Protein AF-A0A3D4FAT4-F1 (afdb_monomer_lite)

pLDDT: mean 93.76, std 8.73, range [56.22, 98.81]

Structure (mmCIF, N/CA/C/O backbone):
data_AF-A0A3D4FAT4-F1
#
_entry.id   AF-A0A3D4FAT4-F1
#
loop_
_atom_site.group_PDB
_atom_site.id
_atom_site.type_symbol
_atom_site.label_atom_id
_atom_site.label_alt_id
_atom_site.label_comp_id
_atom_site.label_asym_id
_atom_site.label_entity_id
_atom_site.label_seq_id
_atom_site.pdbx_PDB_ins_code
_atom_site.Cartn_x
_atom_site.Cartn_y
_atom_site.Cartn_z
_atom_site.occupancy
_atom_site.B_iso_or_equiv
_atom_site.auth_seq_id
_atom_site.auth_comp_id
_atom_site.auth_asym_id
_atom_site.auth_atom_id
_atom_site.pdbx_PDB_model_num
ATOM 1 N N . ARG A 1 1 ? 30.591 3.918 -21.469 1.00 56.22 1 ARG A N 1
ATOM 2 C CA . ARG A 1 1 ? 29.759 4.132 -20.258 1.00 56.22 1 ARG A CA 1
ATOM 3 C C . ARG A 1 1 ? 28.638 3.105 -20.293 1.00 56.22 1 ARG A C 1
ATOM 5 O O . ARG A 1 1 ? 27.948 3.061 -21.301 1.00 56.22 1 ARG A O 1
ATOM 12 N N . HIS A 1 2 ? 28.482 2.275 -19.261 1.00 59.22 2 HIS A N 1
ATOM 13 C CA . HIS A 1 2 ? 27.287 1.438 -19.132 1.00 59.22 2 HIS A CA 1
ATOM 14 C C . HIS A 1 2 ? 26.133 2.339 -18.672 1.00 59.22 2 HIS A C 1
ATOM 16 O O . HIS A 1 2 ? 26.310 3.043 -17.676 1.00 59.22 2 HIS A O 1
ATOM 22 N N . PRO A 1 3 ? 25.006 2.408 -19.396 1.00 72.88 3 PRO A N 1
ATOM 23 C CA . PRO A 1 3 ? 23.850 3.156 -18.921 1.00 72.88 3 PRO A CA 1
ATOM 24 C C . PRO A 1 3 ? 23.320 2.485 -17.647 1.00 72.88 3 PRO A C 1
ATOM 26 O O . PRO A 1 3 ? 22.985 1.303 -17.663 1.00 72.88 3 PRO A O 1
ATOM 29 N N . VAL A 1 4 ? 23.286 3.226 -16.538 1.00 84.88 4 VAL A N 1
ATOM 30 C CA . VAL A 1 4 ? 22.714 2.751 -15.272 1.00 84.88 4 VAL A CA 1
ATOM 31 C C . VAL A 1 4 ? 21.218 3.046 -15.292 1.00 84.88 4 VAL A C 1
ATOM 33 O O . VAL A 1 4 ? 20.828 4.204 -15.413 1.00 84.88 4 VAL A O 1
ATOM 36 N N . ASN A 1 5 ? 20.390 2.008 -15.172 1.00 89.81 5 ASN A N 1
ATOM 37 C CA . ASN A 1 5 ? 18.938 2.141 -15.068 1.00 89.81 5 ASN A CA 1
ATOM 38 C C . ASN A 1 5 ? 18.501 2.040 -13.598 1.00 89.81 5 ASN A C 1
ATOM 40 O O . ASN A 1 5 ? 18.036 0.992 -13.153 1.00 89.81 5 ASN A O 1
ATOM 44 N N . LEU A 1 6 ? 18.739 3.103 -12.823 1.00 89.75 6 LEU A N 1
ATOM 45 C CA . LEU A 1 6 ? 18.440 3.158 -11.389 1.00 89.75 6 LEU A CA 1
ATOM 46 C C . LEU A 1 6 ? 17.133 3.915 -11.141 1.00 89.75 6 LEU A C 1
ATOM 48 O O . LEU A 1 6 ? 16.983 5.051 -11.583 1.00 89.75 6 LEU A O 1
ATOM 52 N N . HIS A 1 7 ? 16.223 3.293 -10.397 1.00 91.88 7 HIS A N 1
ATOM 53 C CA . HIS A 1 7 ? 14.923 3.848 -10.037 1.00 91.88 7 HIS A CA 1
ATOM 54 C C . HIS A 1 7 ? 14.785 3.877 -8.512 1.00 91.88 7 HIS A C 1
ATOM 56 O O . HIS A 1 7 ? 15.119 2.901 -7.843 1.00 91.88 7 HIS A O 1
ATOM 62 N N . PHE A 1 8 ? 14.285 4.990 -7.976 1.00 92.06 8 PHE A N 1
ATOM 63 C CA . PHE A 1 8 ? 13.869 5.113 -6.579 1.00 92.06 8 PHE A CA 1
ATOM 64 C C . PHE A 1 8 ? 12.350 5.117 -6.553 1.00 92.06 8 PHE A C 1
ATOM 66 O O . PHE A 1 8 ? 11.735 5.923 -7.249 1.00 92.06 8 PHE A O 1
ATOM 73 N N . MET A 1 9 ? 11.767 4.192 -5.802 1.00 93.75 9 MET A N 1
ATOM 74 C CA . MET A 1 9 ? 10.326 4.001 -5.757 1.00 93.75 9 MET A CA 1
ATOM 75 C C . MET A 1 9 ? 9.953 3.342 -4.434 1.00 93.75 9 MET A C 1
ATOM 77 O O . MET A 1 9 ? 10.599 2.377 -4.016 1.00 93.75 9 MET A O 1
ATOM 81 N N . SER A 1 10 ? 8.918 3.855 -3.788 1.00 97.31 10 SER A N 1
ATOM 82 C CA . SER A 1 10 ? 8.273 3.184 -2.672 1.00 97.31 10 SER A CA 1
ATOM 83 C C . SER A 1 10 ? 7.321 2.108 -3.181 1.00 97.31 10 SER A C 1
ATOM 85 O O . SER A 1 10 ? 6.754 2.211 -4.266 1.00 97.31 10 SER A O 1
ATOM 87 N N . TYR A 1 11 ? 7.097 1.061 -2.387 1.00 97.19 11 TYR A N 1
ATOM 88 C CA . TYR A 1 11 ? 6.265 -0.065 -2.822 1.00 97.19 11 TYR A CA 1
ATOM 89 C C . TYR A 1 11 ? 4.804 0.330 -3.106 1.00 97.19 11 TYR A C 1
ATOM 91 O O . TYR A 1 11 ? 4.131 -0.346 -3.876 1.00 97.19 11 TYR A O 1
ATOM 99 N N . TRP A 1 12 ? 4.313 1.418 -2.510 1.00 97.56 12 TRP A N 1
ATOM 100 C CA . TRP A 1 12 ? 2.968 1.948 -2.739 1.00 97.56 12 TRP A CA 1
ATOM 101 C C . TRP A 1 12 ? 2.854 2.831 -3.990 1.00 97.56 12 TRP A C 1
ATOM 103 O O . TRP A 1 12 ? 1.738 3.102 -4.413 1.00 97.56 12 TRP A O 1
ATOM 113 N N . ASP A 1 13 ? 3.956 3.236 -4.632 1.00 97.44 13 ASP A N 1
ATOM 114 C CA . ASP A 1 13 ? 3.915 4.134 -5.804 1.00 97.44 13 ASP A CA 1
ATOM 115 C C . ASP A 1 13 ? 3.282 3.476 -7.048 1.00 97.44 13 ASP A C 1
ATOM 117 O O . ASP A 1 13 ? 2.949 4.151 -8.020 1.00 97.44 13 ASP A O 1
ATOM 121 N N . VAL A 1 14 ? 3.114 2.147 -7.039 1.00 97.75 14 VAL A N 1
ATOM 122 C CA . VAL A 1 14 ? 2.397 1.395 -8.088 1.00 97.75 14 VAL A CA 1
ATOM 123 C C . VAL A 1 14 ? 0.881 1.340 -7.863 1.00 97.75 14 VAL A C 1
ATOM 125 O O . VAL A 1 14 ? 0.149 0.771 -8.682 1.00 97.75 14 VAL A O 1
ATOM 128 N N . LEU A 1 15 ? 0.409 1.883 -6.742 1.00 98.44 15 LEU A N 1
ATOM 129 C CA . LEU A 1 15 ? -1.005 2.040 -6.434 1.00 98.44 15 LEU A CA 1
ATOM 130 C C . LEU A 1 15 ? -1.500 3.409 -6.900 1.00 98.44 15 LEU A C 1
ATOM 132 O O . LEU A 1 15 ? -0.733 4.358 -7.051 1.00 98.44 15 LEU A O 1
ATOM 136 N N . ASN A 1 16 ? -2.797 3.503 -7.161 1.00 98.19 16 ASN A N 1
ATOM 137 C CA . ASN A 1 16 ? -3.422 4.690 -7.718 1.00 98.19 16 ASN A CA 1
ATOM 138 C C . ASN A 1 16 ? -4.768 4.995 -7.042 1.00 98.19 16 ASN A C 1
ATOM 140 O O . ASN A 1 16 ? -5.191 4.338 -6.089 1.00 98.19 16 ASN A O 1
ATOM 144 N N . GLN A 1 17 ? -5.449 6.018 -7.559 1.00 98.44 17 GLN A N 1
ATOM 145 C CA . GLN A 1 17 ? -6.720 6.494 -7.021 1.00 98.44 17 GLN A CA 1
ATOM 146 C C . GLN A 1 17 ? -7.821 5.421 -7.045 1.00 98.44 17 GLN A C 1
ATOM 148 O O . GLN A 1 17 ? -8.663 5.404 -6.152 1.00 98.44 17 GLN A O 1
ATOM 153 N N . GLU A 1 18 ? -7.820 4.525 -8.034 1.00 98.56 18 GLU A N 1
ATOM 154 C CA . GLU A 1 18 ? -8.790 3.428 -8.127 1.00 98.56 18 GLU A CA 1
ATOM 155 C C . GLU A 1 18 ? -8.559 2.398 -7.021 1.00 98.56 18 GLU A C 1
ATOM 157 O O . GLU A 1 18 ? -9.520 1.889 -6.456 1.00 98.56 18 GLU A O 1
ATOM 162 N N . ASP A 1 19 ? -7.303 2.132 -6.647 1.00 98.56 19 ASP A N 1
ATOM 163 C CA . ASP A 1 19 ? -7.011 1.246 -5.516 1.00 98.56 19 ASP A CA 1
ATOM 164 C C . ASP A 1 19 ? -7.478 1.839 -4.193 1.00 98.56 19 ASP A C 1
ATOM 166 O O . ASP A 1 19 ? -8.007 1.112 -3.357 1.00 98.56 19 ASP A O 1
ATOM 170 N N . ALA A 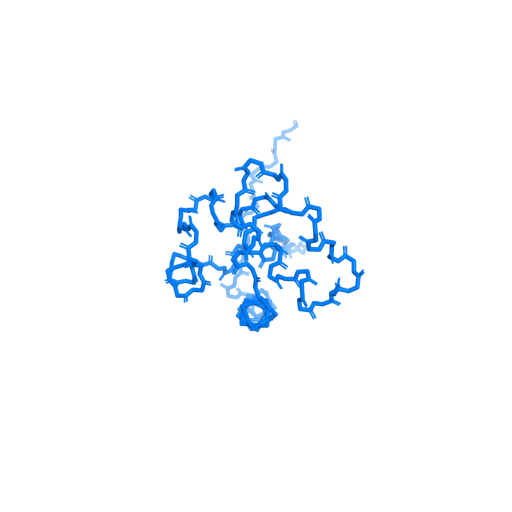1 20 ? -7.311 3.154 -4.019 1.00 98.44 20 ALA A N 1
ATOM 171 C CA . ALA A 1 20 ? -7.823 3.853 -2.850 1.00 98.44 20 ALA A CA 1
ATOM 172 C C . ALA A 1 20 ? -9.354 3.767 -2.790 1.00 98.44 20 ALA A C 1
ATOM 174 O O . ALA A 1 20 ? -9.895 3.428 -1.743 1.00 98.44 20 ALA A O 1
ATOM 175 N N . LEU A 1 21 ? -10.046 4.041 -3.903 1.00 98.56 21 LEU A N 1
ATOM 176 C CA . LEU A 1 21 ? -11.512 3.993 -3.995 1.00 98.56 21 LEU A CA 1
ATOM 177 C C . LEU A 1 21 ? -12.087 2.591 -3.770 1.00 98.56 21 LEU A C 1
ATOM 179 O O . LEU A 1 21 ? -13.180 2.462 -3.231 1.00 98.56 21 LEU A O 1
ATOM 183 N N . ASP A 1 22 ? -11.369 1.561 -4.203 1.00 98.62 22 ASP A N 1
ATOM 184 C CA . ASP A 1 22 ? -11.826 0.176 -4.124 1.00 98.62 22 ASP A CA 1
ATOM 185 C C . ASP A 1 22 ? -11.550 -0.476 -2.761 1.00 98.62 22 ASP A C 1
ATOM 187 O O . ASP A 1 22 ? -12.339 -1.298 -2.303 1.00 98.62 22 ASP A O 1
ATOM 191 N N . LEU A 1 23 ? -10.430 -0.139 -2.108 1.00 98.50 23 LEU A N 1
ATOM 192 C CA . LEU A 1 23 ? -9.960 -0.872 -0.925 1.00 98.50 23 LEU A CA 1
ATOM 193 C C . LEU A 1 23 ? -10.016 -0.090 0.392 1.00 98.50 23 LEU A C 1
ATOM 195 O O . LEU A 1 23 ? -9.997 -0.736 1.441 1.00 98.50 23 LEU A O 1
ATOM 199 N N . LEU A 1 24 ? -10.056 1.247 0.373 1.00 98.38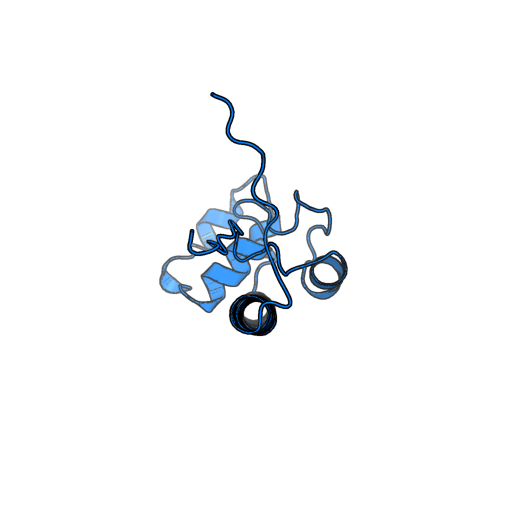 24 LEU A N 1
ATOM 200 C CA . LEU A 1 24 ? -10.122 2.060 1.595 1.00 98.38 24 LEU A CA 1
ATOM 201 C C . LEU A 1 24 ? -11.551 2.495 1.916 1.00 98.38 24 LEU A C 1
ATOM 203 O O . LEU A 1 24 ? -12.339 2.764 1.018 1.00 98.38 24 LEU A O 1
ATOM 207 N N . GLU A 1 25 ? -11.871 2.617 3.202 1.00 98.06 25 GLU A N 1
ATOM 208 C CA . GLU A 1 25 ? -13.158 3.130 3.689 1.00 98.06 25 GLU A CA 1
ATOM 209 C C . GLU A 1 25 ? -13.021 4.493 4.390 1.00 98.06 25 GLU A C 1
ATOM 211 O O . GLU A 1 25 ? -13.947 5.302 4.367 1.00 98.06 25 GLU A O 1
ATOM 216 N N . GLY A 1 26 ? -11.876 4.770 5.020 1.00 93.94 26 GLY A N 1
ATOM 217 C CA . GLY A 1 26 ? -11.645 5.964 5.838 1.00 93.94 26 GLY A CA 1
ATOM 218 C C . GLY A 1 26 ? -11.306 7.236 5.057 1.00 93.94 26 GLY A C 1
ATOM 219 O O . GLY A 1 26 ? -11.319 8.325 5.632 1.00 93.94 26 GLY A O 1
ATOM 220 N N . GLY A 1 27 ? -11.003 7.110 3.766 1.00 96.06 27 GLY A N 1
ATOM 221 C CA . GLY A 1 27 ? -10.572 8.196 2.890 1.00 96.06 27 GLY A CA 1
ATOM 222 C C . GLY A 1 27 ? -9.857 7.657 1.654 1.00 96.06 27 GLY A C 1
ATOM 223 O O . GLY A 1 27 ? -9.465 6.493 1.613 1.00 96.06 27 GLY A O 1
ATOM 224 N N . HIS A 1 28 ? -9.691 8.496 0.631 1.00 97.75 28 HIS A N 1
ATOM 225 C CA . HIS A 1 28 ? -9.115 8.071 -0.651 1.00 97.75 28 HIS A CA 1
ATOM 226 C C . HIS A 1 28 ? -8.112 9.067 -1.245 1.00 97.75 28 HIS A C 1
ATOM 228 O O . HIS A 1 28 ? -7.744 8.935 -2.409 1.00 97.75 28 HIS A O 1
ATOM 234 N N . ARG A 1 29 ? -7.707 10.108 -0.515 1.00 97.69 29 ARG A N 1
ATOM 235 C CA . ARG A 1 29 ? -6.796 11.131 -1.041 1.00 97.69 29 ARG A CA 1
ATOM 236 C C . ARG A 1 29 ? -5.382 10.575 -1.164 1.00 97.69 29 ARG A C 1
ATOM 238 O O . ARG A 1 29 ? -4.933 9.795 -0.324 1.00 97.69 29 ARG A O 1
ATOM 245 N N . LEU A 1 30 ? -4.679 11.018 -2.201 1.00 97.06 30 LEU A N 1
ATOM 246 C CA . LEU A 1 30 ? -3.279 10.690 -2.440 1.00 97.06 30 LEU A CA 1
ATOM 247 C C . LEU A 1 30 ? -2.415 11.939 -2.204 1.00 97.06 30 LEU A C 1
ATOM 249 O O . LEU A 1 30 ? -2.644 12.939 -2.892 1.00 97.06 30 LEU A O 1
ATOM 253 N N . PRO A 1 31 ? -1.392 11.887 -1.327 1.00 95.25 31 PRO A N 1
ATOM 254 C CA . PRO A 1 31 ? -0.891 10.713 -0.600 1.00 95.25 31 PRO A CA 1
ATOM 255 C C . PRO A 1 31 ? -1.484 10.517 0.811 1.00 95.25 31 PRO A C 1
ATOM 257 O O . PRO A 1 31 ? -1.012 9.649 1.547 1.00 95.25 31 PRO A O 1
ATOM 260 N N . GLU A 1 32 ? -2.439 11.354 1.236 1.00 96.88 32 GLU A N 1
ATOM 261 C CA . GLU A 1 32 ? -2.824 11.458 2.650 1.00 96.88 32 GLU A CA 1
ATOM 262 C C . GLU A 1 32 ? -3.456 10.190 3.220 1.00 96.88 32 GLU A C 1
ATOM 264 O O . GLU A 1 32 ? -3.150 9.865 4.360 1.00 96.88 32 GLU A O 1
ATOM 269 N N . ASP A 1 33 ? -4.307 9.504 2.453 1.00 97.31 33 ASP A N 1
ATOM 270 C CA . ASP A 1 33 ? -5.053 8.322 2.905 1.00 97.31 33 ASP A CA 1
ATOM 271 C C . ASP A 1 33 ? -4.482 7.021 2.280 1.00 97.31 33 ASP A C 1
ATOM 273 O O . ASP A 1 33 ? -4.521 5.959 2.901 1.00 97.31 33 ASP A O 1
ATOM 277 N N . LEU A 1 34 ? -3.883 7.103 1.078 1.00 97.88 34 LEU A N 1
ATOM 278 C CA . LEU A 1 34 ? -3.073 6.039 0.466 1.00 97.88 34 LEU A CA 1
ATOM 279 C C . LEU A 1 34 ? -1.708 6.612 0.015 1.00 97.88 34 LEU A C 1
ATOM 281 O O . LEU A 1 34 ? -1.676 7.471 -0.868 1.00 97.88 34 LEU A O 1
ATOM 285 N N . PRO A 1 35 ? -0.575 6.153 0.581 1.00 97.50 35 PRO A N 1
ATOM 286 C CA . PRO A 1 35 ? -0.467 5.071 1.559 1.00 97.50 35 PRO A CA 1
ATOM 287 C C . PRO A 1 35 ? -0.994 5.424 2.957 1.00 97.50 35 PRO A C 1
ATOM 289 O O . PRO A 1 35 ? -1.295 4.502 3.698 1.00 97.50 35 PRO A O 1
ATOM 292 N N . GLY A 1 36 ? -1.115 6.700 3.336 1.00 95.19 36 GLY A N 1
ATOM 293 C CA . GLY A 1 36 ? -1.447 7.086 4.715 1.00 95.19 36 GLY A CA 1
ATOM 294 C C . GLY A 1 36 ? -0.405 6.620 5.750 1.00 95.19 36 GLY A C 1
ATOM 295 O O . GLY A 1 36 ? 0.255 5.596 5.596 1.00 95.19 36 GLY A O 1
ATOM 296 N N . HIS A 1 37 ? -0.201 7.378 6.830 1.00 96.50 37 HIS A N 1
ATOM 297 C CA . HIS A 1 37 ? 0.805 7.012 7.839 1.00 96.50 37 HIS A CA 1
ATOM 298 C C . HIS A 1 37 ? 0.174 6.362 9.068 1.00 96.50 37 HIS A C 1
ATOM 300 O O . HIS A 1 37 ? -0.538 7.018 9.824 1.00 96.50 37 HIS A O 1
ATOM 306 N N . ALA A 1 38 ? 0.459 5.076 9.268 1.00 95.69 38 ALA A N 1
ATOM 307 C CA . ALA A 1 38 ? -0.127 4.217 10.290 1.00 95.69 38 ALA A CA 1
ATOM 308 C C . ALA A 1 38 ? -1.665 4.170 10.250 1.00 95.69 38 ALA A C 1
ATOM 310 O O . ALA A 1 38 ? -2.291 3.863 11.258 1.00 95.69 38 ALA A O 1
ATOM 311 N N . GLN A 1 39 ? -2.260 4.462 9.091 1.00 96.75 39 GLN A N 1
ATOM 312 C CA . GLN A 1 39 ? -3.704 4.502 8.858 1.00 96.75 39 GLN A CA 1
ATOM 313 C C . GLN A 1 39 ? -4.231 3.148 8.364 1.00 96.75 39 GLN A C 1
ATOM 315 O O . GLN A 1 39 ? -3.592 2.108 8.544 1.00 96.75 39 GLN A O 1
ATOM 320 N N . GLU A 1 40 ? -5.411 3.150 7.747 1.00 98.25 40 GLU A N 1
ATOM 321 C CA . GLU A 1 40 ? -6.096 1.965 7.235 1.00 98.25 40 GLU A CA 1
ATOM 322 C C . GLU A 1 40 ? -5.213 1.090 6.331 1.00 98.25 40 GLU A C 1
ATOM 324 O O . GLU A 1 40 ? -5.169 -0.126 6.526 1.00 98.25 40 GLU A O 1
ATOM 329 N N . PHE A 1 41 ? -4.474 1.674 5.383 1.00 98.62 41 PHE A N 1
ATOM 330 C CA . PHE A 1 41 ? -3.608 0.928 4.461 1.00 98.62 41 PHE A CA 1
ATOM 331 C C . PHE A 1 41 ? -2.452 0.218 5.182 1.00 98.62 41 PHE A C 1
ATOM 333 O O . PHE A 1 41 ? -2.362 -1.011 5.119 1.00 98.62 41 PHE A O 1
ATOM 340 N N . GLU A 1 42 ? -1.590 0.948 5.904 1.00 98.25 42 GLU A N 1
ATOM 341 C CA . GLU A 1 42 ? -0.448 0.340 6.608 1.00 98.25 42 GLU A CA 1
ATOM 342 C C . GLU A 1 42 ? -0.912 -0.649 7.687 1.00 98.25 42 GLU A C 1
ATOM 344 O O . GLU A 1 42 ? -0.319 -1.719 7.843 1.00 98.25 42 GLU A O 1
ATOM 349 N N . THR A 1 43 ? -2.019 -0.356 8.379 1.00 98.19 43 THR A N 1
ATOM 350 C CA . THR A 1 43 ? -2.607 -1.283 9.358 1.00 98.19 43 THR A CA 1
ATOM 351 C C . THR A 1 43 ? -3.136 -2.549 8.690 1.00 98.19 43 THR A C 1
ATOM 353 O O . THR A 1 43 ? -2.890 -3.645 9.191 1.00 98.19 43 THR A O 1
ATOM 356 N N . SER A 1 44 ? -3.798 -2.440 7.533 1.00 98.56 44 SER A N 1
ATOM 357 C CA . SER A 1 44 ? -4.241 -3.604 6.752 1.00 98.56 44 SER A CA 1
ATOM 358 C C . SER A 1 44 ? -3.060 -4.477 6.326 1.00 98.56 44 SER A C 1
ATOM 360 O O . SER A 1 44 ? -3.082 -5.697 6.505 1.00 98.56 44 SER A O 1
ATOM 362 N N . MET A 1 45 ? -1.989 -3.857 5.818 1.00 98.50 45 MET A N 1
ATOM 363 C CA . MET A 1 45 ? -0.750 -4.550 5.452 1.00 98.50 45 MET A CA 1
ATOM 364 C C . MET A 1 45 ? -0.134 -5.273 6.662 1.00 98.50 45 MET A C 1
ATOM 366 O O . MET A 1 45 ? 0.217 -6.452 6.565 1.00 98.50 45 MET A O 1
ATOM 370 N N . ALA A 1 46 ? -0.068 -4.610 7.822 1.00 98.31 46 ALA A N 1
ATOM 371 C CA . ALA A 1 46 ? 0.437 -5.202 9.060 1.00 98.31 46 ALA A CA 1
ATOM 372 C C . ALA A 1 46 ? -0.442 -6.362 9.558 1.00 98.31 46 ALA A C 1
ATOM 374 O O . ALA A 1 46 ? 0.080 -7.414 9.915 1.00 98.31 46 ALA A O 1
ATOM 375 N N . LEU A 1 47 ? -1.771 -6.233 9.514 1.00 98.56 47 LEU A N 1
ATOM 376 C CA . LEU A 1 47 ? -2.713 -7.301 9.880 1.00 98.56 47 LEU A CA 1
ATOM 377 C C . LEU A 1 47 ? -2.614 -8.527 8.969 1.00 98.56 47 LEU A C 1
ATOM 379 O O . LEU A 1 47 ? -2.952 -9.641 9.391 1.00 98.56 47 LEU A O 1
ATOM 383 N N . ARG A 1 48 ? -2.170 -8.342 7.721 1.00 98.56 48 ARG A N 1
ATOM 384 C CA . ARG A 1 48 ? -1.929 -9.458 6.811 1.00 98.56 48 ARG A CA 1
ATOM 385 C C . ARG A 1 48 ? -0.639 -10.202 7.128 1.00 98.56 48 ARG A C 1
ATOM 387 O O . ARG A 1 48 ? -0.670 -11.427 7.214 1.00 98.56 48 ARG A O 1
ATOM 394 N N . TRP A 1 49 ? 0.473 -9.487 7.258 1.00 98.19 49 TRP A N 1
ATOM 395 C CA . TRP A 1 49 ? 1.800 -10.112 7.285 1.00 98.19 49 TRP A CA 1
ATOM 396 C C . TRP A 1 49 ? 2.388 -10.293 8.682 1.00 98.19 49 TRP A C 1
ATOM 398 O O . TRP A 1 49 ? 3.204 -11.185 8.872 1.00 98.19 49 TRP A O 1
ATOM 408 N N . PHE A 1 50 ? 1.964 -9.475 9.644 1.00 97.56 50 PHE A N 1
ATOM 409 C CA . PHE A 1 50 ? 2.543 -9.382 10.986 1.00 97.56 50 PHE A CA 1
ATOM 410 C C . PHE A 1 50 ? 1.448 -9.162 12.037 1.00 97.56 50 PHE A C 1
ATOM 412 O O . PHE A 1 50 ? 1.555 -8.288 12.899 1.00 97.56 50 PHE A O 1
ATOM 419 N N . SER A 1 51 ? 0.344 -9.907 11.934 1.00 97.50 51 SER A N 1
ATOM 420 C CA . SER A 1 51 ? -0.849 -9.697 12.768 1.00 97.50 51 SER A CA 1
ATOM 421 C C . SER A 1 51 ? -0.571 -9.729 14.272 1.00 97.50 51 SER A C 1
ATOM 423 O O . SER A 1 51 ? -1.186 -8.989 15.032 1.00 97.50 51 SER A O 1
ATOM 425 N N . GLU A 1 52 ? 0.391 -10.540 14.695 1.00 97.44 52 GLU A N 1
ATOM 426 C CA . GLU A 1 52 ? 0.876 -10.672 16.065 1.00 97.44 52 GLU A CA 1
ATOM 427 C C . GLU A 1 52 ? 1.508 -9.385 16.617 1.00 97.44 52 GLU A C 1
ATOM 429 O O . GLU A 1 52 ? 1.544 -9.187 17.830 1.00 97.44 52 GLU A O 1
ATOM 434 N N . ASN A 1 53 ? 1.952 -8.483 15.738 1.00 97.19 53 ASN A N 1
ATOM 435 C CA . ASN A 1 53 ? 2.530 -7.191 16.102 1.00 97.19 53 ASN A CA 1
ATOM 436 C C . ASN A 1 53 ? 1.482 -6.065 16.143 1.00 97.19 53 ASN A C 1
ATOM 438 O O . ASN A 1 53 ? 1.787 -4.956 16.592 1.00 97.19 53 ASN A O 1
ATOM 442 N N . VAL A 1 54 ? 0.242 -6.327 15.711 1.00 96.62 54 VAL A N 1
ATOM 443 C CA . VAL A 1 54 ? -0.842 -5.340 15.716 1.00 96.62 54 VAL A CA 1
ATOM 444 C C . VAL A 1 54 ? -1.610 -5.416 17.034 1.00 96.62 54 VAL A C 1
ATOM 446 O O . VAL A 1 54 ? -2.286 -6.392 17.350 1.00 96.62 54 VAL A O 1
ATOM 449 N N . ARG A 1 55 ? -1.532 -4.344 17.825 1.00 94.44 55 ARG A N 1
ATOM 450 C CA . ARG A 1 55 ? -2.198 -4.245 19.131 1.00 94.44 55 ARG A CA 1
ATOM 451 C C . ARG A 1 55 ? -3.551 -3.557 18.988 1.00 94.44 55 ARG A C 1
ATOM 453 O O . ARG A 1 55 ? -3.669 -2.372 19.288 1.00 94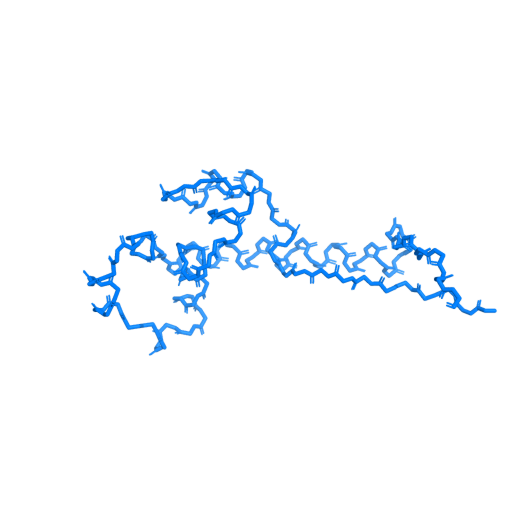.44 55 ARG A O 1
ATOM 460 N N . SER A 1 56 ? -4.579 -4.298 18.573 1.00 91.38 56 SER A N 1
ATOM 461 C CA . SER A 1 56 ? -5.895 -3.724 18.241 1.00 91.38 56 SER A CA 1
ATOM 462 C C . SER A 1 56 ? -6.538 -2.907 19.360 1.00 91.38 56 SER A C 1
ATOM 464 O O . SER A 1 56 ? -7.184 -1.902 19.086 1.00 91.38 56 SER A O 1
ATOM 466 N N . GLN A 1 57 ? -6.316 -3.283 20.621 1.00 91.81 57 GLN A N 1
ATOM 467 C CA . GLN A 1 57 ? -6.833 -2.517 21.759 1.00 91.81 57 GLN A CA 1
ATOM 468 C C . GLN A 1 57 ? -6.190 -1.128 21.868 1.00 91.81 57 GLN A C 1
ATOM 470 O O . GLN A 1 57 ? -6.888 -0.157 22.120 1.00 91.81 57 GLN A O 1
ATOM 475 N N . ALA A 1 58 ? -4.893 -0.994 21.577 1.00 90.69 58 ALA A N 1
ATOM 476 C CA . ALA A 1 58 ? -4.197 0.294 21.634 1.00 90.69 58 ALA A CA 1
ATOM 477 C C . ALA A 1 58 ? -4.629 1.271 20.521 1.00 90.69 58 ALA A C 1
ATOM 479 O O . ALA A 1 58 ? -4.342 2.463 20.602 1.00 90.69 58 ALA A O 1
ATOM 480 N N . MET A 1 59 ? -5.302 0.783 19.473 1.00 92.94 59 MET A N 1
ATOM 481 C CA . MET A 1 59 ? -5.871 1.629 18.418 1.00 92.94 59 MET A CA 1
ATOM 482 C C . MET A 1 59 ? -7.174 2.310 18.866 1.00 92.94 59 MET A C 1
ATOM 484 O O . MET A 1 59 ? -7.537 3.358 18.338 1.00 92.94 59 MET A O 1
ATOM 488 N N . GLN A 1 60 ? -7.863 1.756 19.873 1.00 92.12 60 GLN A N 1
ATOM 489 C CA . GLN A 1 60 ? -9.155 2.258 20.350 1.00 92.12 60 GLN A CA 1
ATOM 490 C C . GLN A 1 60 ? -9.071 3.587 21.111 1.00 92.12 60 GLN A C 1
ATOM 492 O O . GLN A 1 60 ? -10.101 4.231 21.291 1.00 92.12 60 GLN A O 1
ATOM 497 N N . ASP A 1 61 ? -7.879 4.039 21.487 1.00 90.62 61 ASP A N 1
ATOM 498 C CA . ASP A 1 61 ? -7.690 5.302 22.212 1.00 90.62 61 ASP A CA 1
ATOM 499 C C . ASP A 1 61 ? -7.068 6.402 21.333 1.00 90.62 61 ASP A C 1
ATOM 501 O O . ASP A 1 61 ? -6.776 7.504 21.800 1.00 90.62 61 ASP A O 1
ATOM 505 N N . GLN A 1 62 ? -6.848 6.122 20.044 1.00 90.94 62 GLN A N 1
ATOM 506 C CA . GLN A 1 62 ? -6.212 7.059 19.120 1.00 90.94 62 GLN A CA 1
ATOM 507 C C . GLN A 1 62 ? -7.216 8.058 18.534 1.00 90.94 62 GLN A C 1
ATOM 509 O O . GLN A 1 62 ? -8.378 7.730 18.277 1.00 90.94 62 GLN A O 1
ATOM 514 N N . LYS A 1 63 ? -6.739 9.291 18.298 1.00 93.94 63 LYS A N 1
ATOM 515 C CA . LYS A 1 63 ? -7.516 10.351 17.633 1.00 93.94 63 LYS A CA 1
ATOM 516 C C . LYS A 1 63 ? -7.856 9.969 16.193 1.00 93.94 63 LYS A C 1
ATOM 518 O O . LYS A 1 63 ? -8.973 10.219 15.750 1.00 93.94 63 LYS A O 1
ATOM 523 N N . ASP A 1 64 ? -6.893 9.397 15.475 1.00 93.25 64 ASP A N 1
ATOM 524 C CA . ASP A 1 64 ? -7.141 8.815 14.161 1.00 93.25 64 ASP A CA 1
ATOM 525 C C . ASP A 1 64 ? -7.793 7.440 14.335 1.00 93.25 64 ASP A C 1
ATOM 527 O O . ASP A 1 64 ? -7.275 6.575 15.041 1.00 93.25 64 ASP A O 1
ATOM 531 N N . ARG A 1 65 ? -8.962 7.267 13.720 1.00 95.00 65 ARG A N 1
ATOM 532 C CA . ARG A 1 65 ? -9.768 6.043 13.792 1.00 95.00 65 ARG A CA 1
ATOM 533 C C . ARG A 1 65 ? -9.648 5.186 12.537 1.00 95.00 65 ARG A C 1
ATOM 535 O O . ARG A 1 65 ? -10.099 4.045 12.569 1.00 95.00 65 ARG A O 1
ATOM 542 N N . SER A 1 66 ? -9.023 5.692 11.471 1.00 96.19 66 SER A N 1
ATOM 543 C CA . SER A 1 66 ? -8.812 4.949 10.225 1.00 96.19 66 SER A CA 1
ATOM 544 C C . SER A 1 66 ? -8.065 3.613 10.393 1.00 96.19 66 SER A C 1
ATOM 546 O O . SER A 1 66 ? -8.428 2.672 9.687 1.00 96.19 66 SER A O 1
ATOM 548 N N . PRO A 1 67 ? -7.131 3.416 11.356 1.00 97.2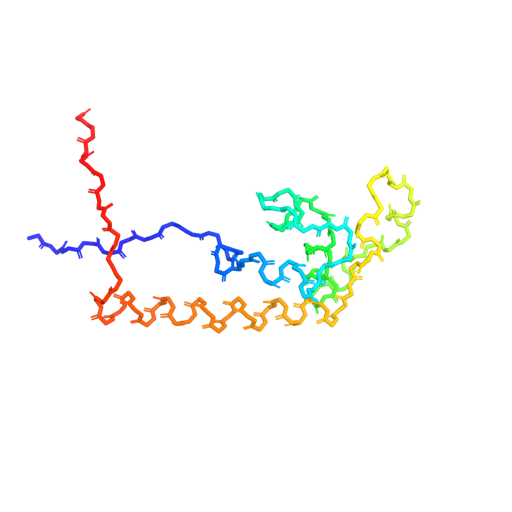5 67 PRO A N 1
ATOM 549 C CA . PRO A 1 67 ? -6.483 2.111 11.543 1.00 97.25 67 PRO A CA 1
ATOM 550 C C . PRO A 1 67 ? -7.476 0.986 11.868 1.00 97.25 67 PRO A C 1
ATOM 552 O O . PRO A 1 67 ? -7.256 -0.170 11.516 1.00 97.25 67 PRO A O 1
ATOM 555 N N . LEU A 1 68 ? -8.603 1.317 12.511 1.00 97.31 68 LEU A N 1
ATOM 556 C CA . LEU A 1 68 ? -9.636 0.350 12.896 1.00 97.31 68 LEU A CA 1
ATOM 557 C C . LEU A 1 68 ? -10.433 -0.197 11.707 1.00 97.31 68 LEU A C 1
ATOM 559 O O . LEU A 1 68 ? -11.113 -1.207 11.860 1.00 97.31 68 LEU A O 1
ATOM 563 N N . LEU A 1 69 ? -10.353 0.462 10.548 1.00 97.75 69 LEU A N 1
ATOM 564 C CA . LEU A 1 69 ? -10.958 0.008 9.293 1.00 97.75 69 LEU A CA 1
ATOM 565 C C . LEU A 1 69 ? -10.055 -0.981 8.545 1.00 97.75 69 LEU A C 1
ATOM 567 O O . LEU A 1 69 ? -10.470 -1.571 7.543 1.00 97.75 69 LEU A O 1
ATOM 571 N N . GLY A 1 70 ? -8.816 -1.157 9.017 1.00 97.88 70 GLY A N 1
ATOM 572 C CA . GLY A 1 70 ? -7.864 -2.065 8.410 1.00 97.88 70 GLY A CA 1
ATOM 573 C C . GLY A 1 70 ? -8.258 -3.523 8.618 1.00 97.88 70 GLY A C 1
ATOM 574 O O . GLY A 1 70 ? -8.640 -3.934 9.715 1.00 97.88 70 GLY A O 1
ATOM 575 N N . THR A 1 71 ? -8.128 -4.328 7.567 1.00 98.44 71 THR A N 1
ATOM 576 C CA . THR A 1 71 ? -8.420 -5.767 7.617 1.00 98.44 71 THR A CA 1
ATOM 577 C C . THR A 1 71 ? -7.312 -6.578 6.959 1.00 98.44 71 THR A C 1
ATOM 579 O O . THR A 1 71 ? -6.523 -6.077 6.151 1.00 98.44 71 THR A O 1
ATOM 582 N N . ARG A 1 72 ? -7.249 -7.870 7.295 1.00 98.56 72 ARG A N 1
ATOM 583 C CA . ARG A 1 72 ? -6.295 -8.808 6.691 1.00 98.56 72 ARG A CA 1
ATOM 584 C C . ARG A 1 72 ? -6.535 -8.957 5.187 1.00 98.56 72 ARG A C 1
ATOM 586 O O . ARG A 1 72 ? -5.578 -9.088 4.426 1.00 98.56 72 ARG A O 1
ATOM 593 N N . GLU A 1 73 ? -7.795 -8.933 4.771 1.00 98.75 73 GLU A N 1
ATOM 594 C CA . GLU A 1 73 ? -8.240 -9.105 3.389 1.00 98.75 73 GLU A CA 1
ATOM 595 C C . GLU A 1 73 ? -7.833 -7.899 2.537 1.00 98.75 73 GLU A C 1
ATOM 597 O O . GLU A 1 73 ? -7.285 -8.076 1.448 1.00 98.75 73 GLU A O 1
ATOM 602 N N . LYS A 1 74 ? -8.000 -6.676 3.062 1.00 98.69 74 LYS A N 1
ATOM 603 C CA . LYS A 1 74 ? -7.486 -5.454 2.425 1.00 98.69 74 LYS A CA 1
ATOM 604 C C . LYS A 1 74 ? -5.968 -5.518 2.274 1.00 98.69 74 LYS A C 1
ATOM 606 O O . LYS A 1 74 ? -5.446 -5.246 1.196 1.00 98.69 74 LYS A O 1
ATOM 611 N N . GLY A 1 75 ? -5.258 -5.952 3.319 1.00 98.69 75 GLY A N 1
ATOM 612 C CA . GLY A 1 75 ? -3.802 -6.108 3.285 1.00 98.69 75 GLY A CA 1
ATOM 613 C C . GLY A 1 75 ? -3.334 -7.108 2.228 1.00 98.69 75 GLY A C 1
ATOM 614 O O . GLY A 1 75 ? -2.374 -6.850 1.501 1.00 98.69 75 GLY A O 1
ATOM 615 N N . GLU A 1 76 ? -4.031 -8.237 2.088 1.00 98.81 76 GLU A N 1
ATOM 616 C CA . GLU A 1 76 ? -3.777 -9.210 1.021 1.00 98.81 76 GLU A CA 1
ATOM 617 C C . GLU A 1 76 ? -4.044 -8.622 -0.369 1.00 98.81 76 GLU A C 1
ATOM 619 O O . GLU A 1 76 ? -3.206 -8.769 -1.263 1.00 98.81 76 GLU A O 1
ATOM 624 N N . ALA A 1 77 ? -5.164 -7.916 -0.548 1.00 98.81 77 ALA A N 1
ATOM 625 C CA . ALA A 1 77 ? -5.522 -7.291 -1.816 1.00 98.81 77 ALA A CA 1
ATOM 626 C C . ALA A 1 77 ? -4.491 -6.239 -2.252 1.00 98.81 77 ALA A C 1
ATOM 628 O O . ALA A 1 77 ? -4.013 -6.292 -3.390 1.00 98.81 77 ALA A O 1
ATOM 629 N N . PHE A 1 78 ? -4.091 -5.340 -1.346 1.00 98.75 78 PHE A N 1
ATOM 630 C CA . PHE A 1 78 ? -3.022 -4.374 -1.599 1.00 98.75 78 PHE A CA 1
ATOM 631 C C . PHE A 1 78 ? -1.715 -5.075 -1.947 1.00 98.75 78 PHE A C 1
ATOM 633 O O . PHE A 1 78 ? -1.107 -4.760 -2.969 1.00 98.75 78 PHE A O 1
ATOM 640 N N . THR A 1 79 ? -1.309 -6.069 -1.151 1.00 98.75 79 THR A N 1
ATOM 641 C CA . THR A 1 79 ? -0.048 -6.780 -1.390 1.00 98.75 79 THR A CA 1
ATOM 642 C C . THR A 1 79 ? -0.022 -7.430 -2.765 1.00 98.75 79 THR A C 1
ATOM 644 O O . THR A 1 79 ? 0.970 -7.301 -3.479 1.00 98.75 79 THR A O 1
ATOM 647 N N . ARG A 1 80 ? -1.113 -8.089 -3.175 1.00 98.75 80 ARG A N 1
ATOM 648 C CA . ARG A 1 80 ? -1.200 -8.712 -4.498 1.00 98.75 80 ARG A CA 1
ATOM 649 C C . ARG A 1 80 ? -0.999 -7.683 -5.611 1.00 98.75 80 ARG A C 1
ATOM 651 O O . ARG A 1 80 ? -0.180 -7.918 -6.494 1.00 98.75 80 ARG A O 1
ATOM 658 N N . ARG A 1 81 ? -1.694 -6.541 -5.547 1.00 98.75 81 ARG A N 1
ATOM 659 C CA . ARG A 1 81 ? -1.574 -5.465 -6.550 1.00 98.75 81 ARG A CA 1
ATOM 660 C C . ARG A 1 81 ? -0.171 -4.871 -6.587 1.00 98.75 81 ARG A C 1
ATOM 662 O O . ARG A 1 81 ? 0.365 -4.659 -7.670 1.00 98.75 81 ARG A O 1
ATOM 669 N N . ILE A 1 82 ? 0.424 -4.637 -5.416 1.00 98.81 82 ILE A N 1
ATOM 670 C CA . ILE A 1 82 ? 1.793 -4.133 -5.288 1.00 98.81 82 ILE A CA 1
ATOM 671 C C . ILE A 1 82 ? 2.774 -5.105 -5.943 1.00 98.81 82 ILE A C 1
ATOM 673 O O . ILE A 1 82 ? 3.543 -4.698 -6.807 1.00 98.81 82 ILE A O 1
ATOM 677 N N . VAL A 1 83 ? 2.734 -6.388 -5.571 1.00 98.75 83 VAL A N 1
ATOM 678 C CA . VAL A 1 83 ? 3.657 -7.406 -6.095 1.00 98.75 83 VAL A CA 1
ATOM 679 C C . VAL A 1 83 ? 3.504 -7.561 -7.606 1.00 98.75 83 VAL A C 1
ATOM 681 O O . VAL A 1 83 ? 4.508 -7.551 -8.314 1.00 98.75 83 VAL A O 1
ATOM 684 N N . GLU A 1 84 ? 2.272 -7.658 -8.106 1.00 98.75 84 GLU A N 1
ATOM 685 C CA . GLU A 1 84 ? 1.971 -7.787 -9.536 1.00 98.75 84 GLU A CA 1
ATOM 686 C C . GLU A 1 84 ? 2.541 -6.604 -10.332 1.00 98.75 84 GLU A C 1
ATOM 688 O O . GLU A 1 84 ? 3.373 -6.778 -11.223 1.00 98.75 84 GLU A O 1
ATOM 693 N N . ARG A 1 85 ? 2.193 -5.376 -9.941 1.00 98.69 85 ARG A N 1
ATOM 694 C CA . ARG A 1 85 ? 2.582 -4.174 -10.688 1.00 98.69 85 ARG A CA 1
ATOM 695 C C . ARG A 1 85 ? 4.054 -3.812 -10.518 1.00 98.69 85 ARG A C 1
ATOM 697 O O . ARG A 1 85 ? 4.662 -3.294 -11.453 1.00 98.69 85 ARG A O 1
ATOM 704 N N . LEU A 1 86 ? 4.656 -4.097 -9.361 1.00 98.25 86 LEU A N 1
ATOM 705 C CA . LEU A 1 86 ? 6.099 -3.947 -9.165 1.00 98.25 86 LEU A CA 1
ATOM 706 C C . LEU A 1 86 ? 6.871 -4.948 -10.032 1.00 98.25 86 LEU A C 1
ATOM 708 O O . LEU A 1 86 ? 7.881 -4.585 -10.633 1.00 98.25 86 LEU A O 1
ATOM 712 N N . THR A 1 87 ? 6.366 -6.177 -10.160 1.00 98.38 87 THR A N 1
ATOM 713 C CA . THR A 1 87 ? 6.938 -7.192 -11.056 1.00 98.38 87 THR A CA 1
ATOM 714 C C . THR A 1 87 ? 6.879 -6.727 -12.512 1.00 98.38 87 THR A C 1
ATOM 716 O O . THR A 1 87 ? 7.890 -6.783 -13.215 1.00 98.38 87 THR A O 1
ATOM 719 N N . ASP A 1 88 ? 5.750 -6.178 -12.962 1.00 98.38 88 ASP A N 1
ATOM 720 C CA . ASP A 1 88 ? 5.623 -5.590 -14.304 1.00 98.38 88 ASP A CA 1
ATOM 721 C C . ASP A 1 88 ? 6.552 -4.388 -14.512 1.00 98.38 88 ASP A C 1
ATOM 723 O O . ASP A 1 88 ? 7.160 -4.219 -15.577 1.00 98.38 88 ASP A O 1
ATOM 727 N N . TYR A 1 89 ? 6.706 -3.551 -13.486 1.00 97.25 89 TYR A N 1
ATOM 728 C CA . TYR A 1 89 ? 7.648 -2.438 -13.509 1.00 97.25 89 TYR A CA 1
ATOM 729 C C . TYR A 1 89 ? 9.086 -2.934 -13.706 1.00 97.25 89 TYR A C 1
ATOM 731 O O . TYR A 1 89 ? 9.796 -2.439 -14.587 1.00 97.25 89 TYR A O 1
ATOM 739 N N . MET A 1 90 ? 9.497 -3.953 -12.943 1.00 96.19 90 MET A N 1
ATOM 740 C CA . MET A 1 90 ? 10.816 -4.581 -13.052 1.00 96.19 90 MET A CA 1
ATOM 741 C C . MET A 1 90 ? 11.032 -5.235 -14.420 1.00 96.19 90 MET A C 1
ATOM 743 O O . MET A 1 90 ? 12.095 -5.047 -15.013 1.00 96.19 90 MET A O 1
ATOM 747 N N . HIS A 1 91 ? 10.033 -5.931 -14.972 1.00 97.62 91 HIS A N 1
ATOM 748 C CA . HIS A 1 91 ? 10.107 -6.448 -16.342 1.00 97.62 91 HIS A CA 1
ATOM 749 C C . HIS A 1 91 ? 10.367 -5.327 -17.354 1.00 97.62 91 HIS A C 1
ATOM 751 O O . HIS A 1 91 ? 11.229 -5.472 -18.221 1.00 97.62 91 HIS A O 1
ATOM 757 N N . GLY A 1 92 ? 9.693 -4.182 -17.214 1.00 96.12 92 GLY A N 1
ATOM 758 C CA . GLY A 1 92 ? 9.935 -3.017 -18.063 1.00 96.12 92 GLY A CA 1
ATOM 759 C C . GLY A 1 92 ? 11.353 -2.450 -17.929 1.00 96.12 92 GLY A C 1
ATOM 760 O O . GLY A 1 92 ? 11.962 -2.064 -18.930 1.00 96.12 92 GLY A O 1
ATOM 761 N N . MET A 1 93 ? 11.910 -2.434 -16.714 1.00 94.69 93 MET A N 1
ATOM 762 C CA . MET A 1 93 ? 13.297 -2.015 -16.481 1.00 94.69 93 MET A CA 1
ATOM 763 C C . MET A 1 93 ? 14.301 -2.963 -17.147 1.00 94.69 93 MET A C 1
ATOM 765 O O . MET A 1 93 ? 15.242 -2.497 -17.790 1.00 94.69 93 MET A O 1
ATOM 769 N N . LEU A 1 94 ? 14.091 -4.277 -17.016 1.00 93.38 94 LEU A N 1
ATOM 770 C CA . LEU A 1 94 ? 14.960 -5.315 -17.582 1.00 93.38 94 LEU A CA 1
ATOM 771 C C . LEU A 1 94 ? 14.891 -5.357 -19.113 1.00 93.38 94 LEU A C 1
ATOM 773 O O . LEU A 1 94 ? 15.919 -5.483 -19.773 1.00 93.38 94 LEU A O 1
ATOM 777 N N . ALA A 1 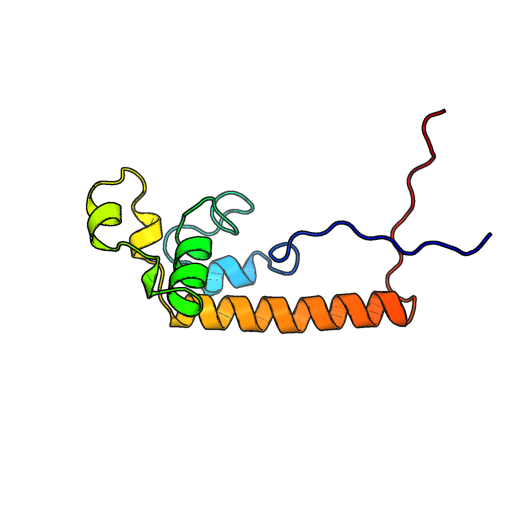95 ? 13.695 -5.192 -19.684 1.00 94.69 95 ALA A N 1
ATOM 778 C CA . ALA A 1 95 ? 13.490 -5.107 -21.129 1.00 94.69 95 ALA A CA 1
ATOM 779 C C . ALA A 1 95 ? 13.969 -3.770 -21.729 1.00 94.69 95 ALA A C 1
ATOM 781 O O . ALA A 1 95 ? 14.031 -3.616 -22.948 1.00 94.69 95 ALA A O 1
ATOM 782 N N . GLY A 1 96 ? 14.280 -2.778 -20.888 1.00 92.12 96 GLY A N 1
ATOM 783 C CA . GLY A 1 96 ? 14.688 -1.442 -21.315 1.00 92.12 96 GLY A CA 1
ATOM 784 C C . GLY A 1 96 ? 13.548 -0.578 -21.865 1.00 92.12 96 GLY A C 1
ATOM 785 O O . GLY A 1 96 ? 13.825 0.478 -22.436 1.00 92.12 96 GLY A O 1
ATOM 786 N N . SER A 1 97 ? 12.287 -0.984 -21.699 1.00 94.38 97 SER A N 1
ATOM 787 C CA . SER A 1 97 ? 11.114 -0.168 -22.043 1.00 94.38 97 SER A CA 1
ATOM 788 C C . SER A 1 97 ? 10.799 0.881 -20.971 1.00 94.38 97 SER A C 1
ATOM 790 O O . SER A 1 97 ? 10.177 1.897 -21.272 1.00 94.38 97 SER A O 1
ATOM 792 N N . ARG A 1 98 ? 11.283 0.683 -19.737 1.00 92.38 98 ARG A N 1
ATOM 793 C CA . ARG A 1 98 ? 11.287 1.688 -18.666 1.00 92.38 98 ARG A CA 1
ATOM 794 C C . ARG A 1 98 ? 12.718 2.115 -18.372 1.00 92.38 98 ARG A C 1
ATOM 796 O O . ARG A 1 98 ? 13.537 1.299 -17.953 1.00 92.38 98 ARG A O 1
ATOM 803 N N . LYS A 1 99 ? 13.007 3.396 -18.595 1.00 90.94 99 LYS A N 1
ATOM 804 C CA . LYS A 1 99 ? 14.304 4.010 -18.303 1.00 90.94 99 LYS A CA 1
ATOM 805 C C . LYS A 1 99 ? 14.100 5.248 -17.447 1.00 90.94 99 LYS A C 1
ATOM 807 O O . LYS A 1 99 ? 13.314 6.113 -17.827 1.00 90.94 99 LYS A O 1
ATOM 812 N N . GLN A 1 100 ? 14.811 5.343 -16.330 1.00 85.44 100 GLN A N 1
ATOM 813 C CA . GLN A 1 100 ? 14.837 6.570 -15.541 1.00 85.44 100 GLN A CA 1
ATOM 814 C C . GLN A 1 100 ? 15.669 7.624 -16.276 1.00 85.44 100 GLN A C 1
ATOM 816 O O . GLN A 1 100 ? 16.809 7.373 -16.679 1.00 85.44 100 GLN A O 1
ATOM 821 N N . THR A 1 101 ? 15.124 8.829 -16.420 1.00 81.12 101 THR A N 1
ATOM 822 C CA . THR A 1 101 ? 15.917 9.978 -16.860 1.00 81.12 101 THR A CA 1
ATOM 823 C C . THR A 1 101 ? 16.867 10.363 -15.732 1.00 81.12 101 THR A C 1
ATOM 825 O O . THR A 1 101 ? 16.426 10.789 -14.667 1.00 81.12 101 THR A O 1
ATOM 828 N N . ILE A 1 102 ? 18.171 10.207 -15.956 1.00 75.94 102 ILE A N 1
ATOM 829 C CA . ILE A 1 102 ? 19.189 10.662 -15.007 1.00 75.94 102 ILE A CA 1
ATOM 830 C C . ILE A 1 102 ? 19.230 12.195 -15.093 1.00 75.94 102 ILE A C 1
ATOM 832 O O . ILE A 1 102 ? 19.541 12.712 -16.173 1.00 75.94 102 ILE A O 1
ATOM 836 N N . PRO A 1 103 ? 18.906 12.937 -14.016 1.00 75.06 103 PRO A N 1
ATOM 837 C CA . PRO A 1 103 ? 19.054 14.385 -14.031 1.00 75.06 103 PRO A CA 1
ATOM 838 C C . PRO A 1 103 ? 20.531 14.750 -14.250 1.00 75.06 103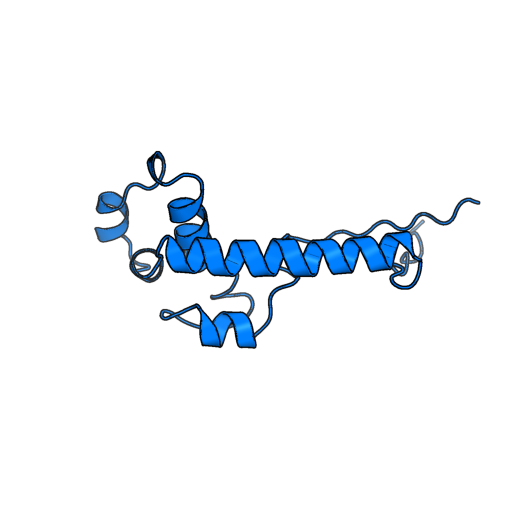 PRO A C 1
ATOM 840 O O . PRO A 1 103 ? 21.418 13.982 -13.861 1.00 75.06 103 PRO A O 1
ATOM 843 N N . PRO A 1 104 ? 20.831 15.895 -14.887 1.00 76.94 104 PRO A N 1
ATOM 844 C CA . PRO A 1 104 ? 22.209 16.350 -15.003 1.00 76.94 104 PRO A CA 1
ATOM 845 C C . PRO A 1 104 ? 22.837 16.426 -13.607 1.00 76.94 104 PRO A C 1
ATOM 847 O O . PRO A 1 104 ? 22.215 16.917 -12.666 1.00 76.94 104 PRO A O 1
ATOM 850 N N . PHE A 1 105 ? 24.063 15.917 -13.470 1.00 75.12 105 PHE A N 1
ATOM 851 C CA . PHE A 1 105 ? 24.822 16.087 -12.235 1.00 75.12 105 PHE A CA 1
ATOM 852 C C . PHE A 1 105 ? 24.999 17.587 -11.984 1.00 75.12 105 PHE A C 1
ATOM 854 O O . PHE A 1 105 ? 25.523 18.296 -12.847 1.00 75.12 105 PHE A O 1
ATOM 861 N N . HIS A 1 106 ? 24.564 18.062 -10.817 1.00 59.62 106 HIS A N 1
ATOM 862 C CA . HIS A 1 106 ? 25.049 19.339 -10.312 1.00 59.62 106 HIS A CA 1
ATOM 863 C C . HIS A 1 106 ? 26.547 19.169 -9.996 1.00 59.62 106 HIS A C 1
ATOM 865 O O . HIS A 1 106 ? 26.896 18.154 -9.385 1.00 59.62 106 HIS A O 1
ATOM 871 N N . PRO A 1 107 ? 27.416 20.066 -10.499 1.00 62.03 107 PRO A N 1
ATOM 872 C CA . PRO A 1 107 ? 28.864 19.960 -10.332 1.00 62.03 107 PRO A CA 1
ATOM 873 C C . PRO A 1 107 ? 29.299 20.029 -8.867 1.00 62.03 107 PRO A C 1
ATOM 875 O O . PRO A 1 107 ? 28.601 20.698 -8.069 1.00 62.03 107 PRO A O 1
#

Secondary structure (DSSP, 8-state):
-PPP------GGGG--HHHHHHH-SS---TTTTTT-SSSHHHHHHHHHH-GGG--HHHHTT-S--GGGG--HHHHHHHHHHHHHHHHHHHHHHHHTSS---PPPPP-

Foldseek 3Di:
DPADQDDDDDLQNLPDQVLQVVQFDLDRDPPCVVVHDLFQNVLLLCCQPPVVPDDQVVQVPDPHNRSVNHHNVSSVVSVVSSVVSVVVVVVCSVVVVDGDDDPPDDD

Radius of gyration: 17.16 Å; chains: 1; bounding box: 43×31×44 Å

Sequence (107 aa):
RHPVNLHFMSYWDVLNQEDALDLLEGGHRLPEDLPGHAQEFETSMALRWFSENVRSQAMQDQKDRSPLLGTREKGEAFTRRIVERLTDYMHGMLAGSRKQTIPPFHP